Protein AF-A0A7X6TZQ5-F1 (afdb_monomer_lite)

Secondary structure (DSSP, 8-state):
-------HHHHHHHHHHHHHHHH---S---HHHHHHHTT--HHHHHHHHHHH--

Sequence (54 aa):
MASNSLSFQTLQRLPYYLDYLREVETENISSTTIAAEFRLHEVQVRKDLASVSR

Structure (mmCIF, N/CA/C/O backbone):
data_AF-A0A7X6TZQ5-F1
#
_entry.id   AF-A0A7X6TZQ5-F1
#
loop_
_atom_site.group_PDB
_atom_site.id
_atom_site.type_symbol
_atom_site.label_atom_id
_atom_site.label_alt_id
_atom_site.label_comp_id
_atom_site.label_asym_id
_atom_site.label_entity_id
_atom_site.label_seq_id
_atom_site.pdbx_PDB_ins_code
_atom_site.Cartn_x
_atom_site.Cartn_y
_atom_site.Cartn_z
_atom_site.occupancy
_atom_site.B_iso_or_equiv
_atom_site.auth_seq_id
_atom_site.auth_comp_id
_atom_site.auth_asym_id
_atom_site.auth_atom_id
_atom_site.pdbx_PDB_model_num
ATOM 1 N N . MET A 1 1 ? 5.395 2.139 25.061 1.00 40.53 1 MET A N 1
ATOM 2 C CA . MET A 1 1 ? 5.024 1.063 24.118 1.00 40.53 1 MET A CA 1
ATOM 3 C C . MET A 1 1 ? 3.873 1.606 23.291 1.00 40.53 1 MET A C 1
ATOM 5 O O . MET A 1 1 ? 2.771 1.677 23.814 1.00 40.53 1 MET A O 1
ATOM 9 N N . ALA A 1 2 ? 4.143 2.157 22.104 1.00 43.28 2 ALA A N 1
ATOM 10 C CA . ALA A 1 2 ? 3.106 2.813 21.313 1.00 43.28 2 ALA A CA 1
ATOM 11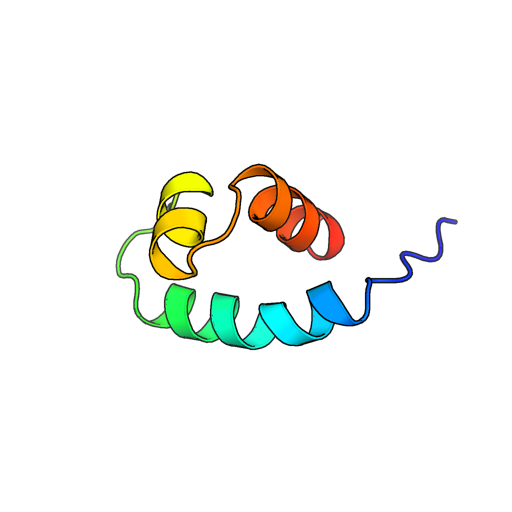 C C . ALA A 1 2 ? 2.049 1.775 20.923 1.00 43.28 2 ALA A C 1
ATOM 13 O O . ALA A 1 2 ? 2.325 0.845 20.169 1.00 43.28 2 ALA A O 1
ATOM 14 N N . SER A 1 3 ? 0.848 1.918 21.471 1.00 50.56 3 SER A N 1
ATOM 15 C CA . SER A 1 3 ? -0.353 1.346 20.889 1.00 50.56 3 SER A CA 1
ATOM 16 C C . SER A 1 3 ? -0.498 1.968 19.500 1.00 50.56 3 SER A C 1
ATOM 18 O O . SER A 1 3 ? -1.029 3.070 19.381 1.00 50.56 3 SER A O 1
ATOM 20 N N . ASN A 1 4 ? 0.052 1.318 18.468 1.00 60.50 4 ASN A N 1
AT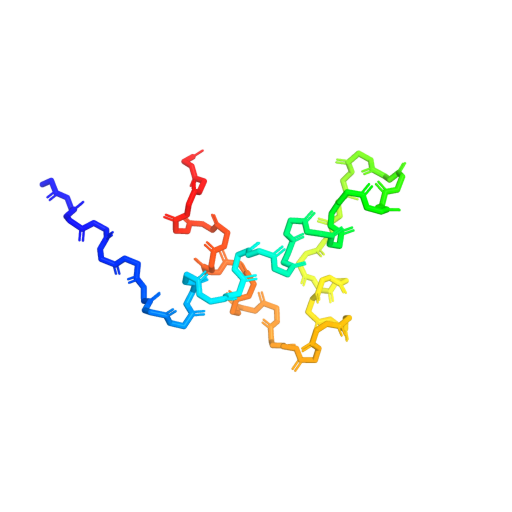OM 21 C CA . ASN A 1 4 ? -0.159 1.686 17.068 1.00 60.50 4 ASN A CA 1
ATOM 22 C C . ASN A 1 4 ? -1.642 1.461 16.755 1.00 60.50 4 ASN A C 1
ATOM 24 O O . ASN A 1 4 ? -2.035 0.431 16.212 1.00 60.50 4 ASN A O 1
ATOM 28 N N . SER A 1 5 ? -2.489 2.403 17.160 1.00 70.25 5 SER A N 1
ATOM 29 C CA . SER A 1 5 ? -3.876 2.460 16.739 1.00 70.25 5 SER A CA 1
ATOM 30 C C . SER A 1 5 ? -3.864 2.811 15.259 1.00 70.25 5 SER A C 1
ATOM 32 O O . SER A 1 5 ? -3.828 3.986 14.886 1.00 70.25 5 SER A O 1
ATOM 34 N N . LEU A 1 6 ? -3.810 1.779 14.418 1.00 81.94 6 LEU A N 1
ATOM 35 C CA . LEU A 1 6 ? -4.052 1.905 12.990 1.00 81.94 6 LEU A CA 1
ATOM 36 C C . LEU A 1 6 ? -5.373 2.645 12.798 1.00 81.94 6 LEU A C 1
ATOM 38 O O . LEU A 1 6 ? -6.375 2.322 13.440 1.00 81.94 6 LEU A O 1
ATOM 42 N N . SER A 1 7 ? -5.370 3.651 11.925 1.00 88.81 7 SER A N 1
ATOM 43 C CA . SER A 1 7 ? -6.614 4.331 11.591 1.00 88.81 7 SER A CA 1
ATOM 44 C C . SER A 1 7 ? -7.563 3.328 10.931 1.00 88.81 7 SER A C 1
ATOM 46 O O . SER A 1 7 ? -7.125 2.460 10.169 1.00 88.81 7 SER A O 1
ATOM 48 N N . PHE A 1 8 ? -8.864 3.446 11.196 1.00 91.25 8 PHE A N 1
ATOM 49 C CA . PHE A 1 8 ? -9.861 2.603 10.533 1.00 91.25 8 PHE A CA 1
ATOM 50 C C . PHE A 1 8 ? -9.741 2.704 9.005 1.00 91.25 8 PHE A C 1
ATOM 52 O O . PHE A 1 8 ? -9.838 1.707 8.296 1.00 91.25 8 PHE A O 1
ATOM 59 N N . GLN A 1 9 ? -9.410 3.895 8.503 1.00 92.38 9 GLN A N 1
ATOM 60 C CA . GLN A 1 9 ? -9.191 4.139 7.085 1.00 92.38 9 GLN A CA 1
ATOM 61 C C . GLN A 1 9 ? -7.961 3.390 6.545 1.00 92.38 9 GLN A C 1
ATOM 63 O O . GLN A 1 9 ? -7.988 2.910 5.417 1.00 92.38 9 GLN A O 1
ATOM 68 N N . THR A 1 10 ? -6.888 3.268 7.333 1.00 93.31 10 THR A N 1
ATOM 69 C CA . THR A 1 10 ? -5.713 2.461 6.968 1.00 93.31 10 THR A CA 1
ATOM 70 C C . THR A 1 10 ? -6.101 0.991 6.871 1.00 93.31 10 THR A C 1
ATOM 72 O O . THR A 1 10 ? -5.824 0.372 5.851 1.00 93.31 10 THR A O 1
ATOM 75 N N . LEU A 1 11 ? -6.823 0.455 7.862 1.00 93.38 11 LEU A N 1
ATOM 76 C CA . LEU A 1 11 ? -7.302 -0.934 7.834 1.00 93.38 11 LEU A CA 1
ATOM 77 C C . LEU A 1 11 ? -8.163 -1.232 6.603 1.00 93.38 11 LEU A C 1
ATOM 79 O O . LEU A 1 11 ? -8.014 -2.289 6.000 1.00 93.38 11 LEU A O 1
ATOM 83 N N . GLN A 1 12 ? -9.020 -0.293 6.200 1.00 94.62 12 GLN A N 1
ATOM 84 C CA . GLN A 1 12 ? -9.833 -0.443 4.994 1.00 94.62 12 GLN A CA 1
ATOM 85 C C . GLN A 1 12 ? -9.009 -0.428 3.700 1.00 94.62 12 GLN A C 1
ATOM 87 O O . GLN A 1 12 ? -9.422 -1.062 2.737 1.00 94.62 12 GLN A O 1
ATOM 92 N N . ARG A 1 13 ? -7.865 0.271 3.652 1.00 95.56 13 ARG A N 1
ATOM 93 C CA . ARG A 1 13 ? -7.011 0.355 2.452 1.00 95.56 13 ARG A CA 1
ATOM 94 C C . ARG A 1 13 ? -6.073 -0.840 2.271 1.00 95.56 13 ARG A C 1
ATOM 96 O O . ARG A 1 13 ? -5.751 -1.173 1.136 1.00 95.56 13 ARG A O 1
ATOM 103 N N . LEU A 1 14 ? -5.649 -1.489 3.357 1.00 94.94 14 LEU A N 1
ATOM 104 C CA . LEU A 1 14 ? -4.661 -2.577 3.306 1.00 94.94 14 LEU A CA 1
ATOM 105 C C . LEU A 1 14 ? -5.038 -3.743 2.372 1.00 94.94 14 LEU A C 1
ATOM 107 O O . LEU A 1 14 ? -4.152 -4.178 1.638 1.00 94.94 14 LEU A O 1
ATOM 111 N N . PRO A 1 15 ? -6.294 -4.240 2.340 1.00 96.31 15 PRO A N 1
ATOM 112 C CA . PRO A 1 15 ? -6.668 -5.309 1.415 1.00 96.31 15 PRO A CA 1
ATOM 113 C C . PRO A 1 15 ? -6.464 -4.909 -0.048 1.00 96.31 15 PRO A C 1
ATOM 115 O O . PRO A 1 15 ? -5.876 -5.668 -0.805 1.00 96.31 15 PRO A O 1
ATOM 118 N N . TYR A 1 16 ? -6.836 -3.678 -0.414 1.00 95.56 16 TYR A N 1
ATOM 119 C CA . TYR A 1 16 ? -6.658 -3.174 -1.776 1.00 95.56 16 TYR A CA 1
ATOM 120 C C . TYR A 1 16 ? -5.183 -3.065 -2.162 1.00 95.56 16 TYR A C 1
ATOM 122 O O . TYR A 1 16 ? -4.807 -3.457 -3.263 1.00 95.56 16 TYR A O 1
ATOM 130 N N . TYR A 1 17 ? -4.328 -2.579 -1.252 1.00 95.38 17 TYR A N 1
ATOM 131 C CA . TYR A 1 17 ? -2.887 -2.578 -1.502 1.00 95.38 17 TYR A CA 1
ATOM 132 C C . TYR A 1 17 ? -2.354 -3.997 -1.703 1.00 95.38 17 TYR A C 1
ATOM 134 O O . TYR A 1 17 ? -1.560 -4.209 -2.610 1.00 95.38 17 TYR A O 1
ATOM 142 N N . LEU A 1 18 ? -2.781 -4.967 -0.888 1.00 95.25 18 LEU A N 1
ATOM 143 C CA . LEU A 1 18 ? -2.332 -6.353 -1.018 1.00 95.25 18 LEU A CA 1
ATOM 144 C C . LEU A 1 18 ? -2.770 -6.980 -2.346 1.00 95.25 18 LEU A C 1
ATOM 146 O O . LEU A 1 18 ? -1.960 -7.652 -2.978 1.00 95.25 18 LEU A O 1
ATOM 150 N N . ASP A 1 19 ? -4.017 -6.764 -2.758 1.00 96.44 19 ASP A N 1
ATOM 151 C CA . ASP A 1 19 ? -4.538 -7.295 -4.018 1.00 96.44 19 ASP A CA 1
ATOM 152 C C . ASP A 1 19 ? -3.760 -6.729 -5.211 1.00 96.44 19 ASP A C 1
ATOM 154 O O . ASP A 1 19 ? -3.264 -7.497 -6.028 1.00 96.44 19 ASP A O 1
ATOM 158 N N . TYR A 1 20 ? -3.511 -5.417 -5.238 1.00 95.56 20 TYR A N 1
ATOM 159 C CA . TYR A 1 20 ? -2.685 -4.804 -6.282 1.00 95.56 20 TYR A CA 1
ATOM 160 C C . TYR A 1 20 ? -1.233 -5.298 -6.261 1.00 95.56 20 TYR A C 1
ATOM 162 O O . TYR A 1 20 ? -0.680 -5.651 -7.296 1.00 95.56 20 TYR A O 1
ATOM 170 N N . LEU A 1 21 ? -0.602 -5.389 -5.086 1.00 94.25 21 LEU A N 1
ATOM 171 C CA . LEU A 1 21 ? 0.781 -5.866 -4.974 1.00 94.25 21 LEU A CA 1
ATOM 172 C C . LEU A 1 21 ? 0.953 -7.326 -5.417 1.00 94.25 21 LEU A C 1
ATOM 174 O O . LEU A 1 21 ? 2.048 -7.701 -5.822 1.00 94.25 21 LEU A O 1
ATOM 178 N N . ARG A 1 22 ? -0.100 -8.148 -5.349 1.00 95.19 22 ARG A N 1
ATOM 179 C CA . ARG A 1 22 ? -0.083 -9.533 -5.846 1.00 95.19 22 ARG A CA 1
ATOM 180 C C . ARG A 1 22 ? -0.108 -9.633 -7.368 1.00 95.19 22 ARG A C 1
ATOM 182 O O . ARG A 1 22 ? 0.341 -10.643 -7.898 1.00 95.19 22 ARG A O 1
ATOM 189 N N . GLU A 1 23 ? -0.643 -8.628 -8.050 1.00 94.94 23 GLU A N 1
ATOM 190 C CA . GLU A 1 23 ? -0.728 -8.583 -9.515 1.00 94.94 23 GLU A CA 1
ATOM 191 C C . GLU A 1 23 ? 0.542 -8.009 -10.158 1.00 94.94 23 GLU A C 1
ATOM 193 O O . GLU A 1 23 ? 0.759 -8.137 -11.361 1.00 94.94 23 GLU A O 1
ATOM 198 N N . VAL A 1 24 ? 1.396 -7.371 -9.360 1.00 93.94 24 VAL A N 1
ATOM 199 C CA . VAL A 1 24 ? 2.602 -6.696 -9.825 1.00 93.94 24 VAL A CA 1
ATOM 200 C C . VAL A 1 24 ? 3.782 -7.677 -9.901 1.00 93.94 24 VAL A C 1
ATOM 202 O O . VAL A 1 24 ? 4.169 -8.280 -8.907 1.00 93.94 24 VAL A O 1
ATOM 205 N N . GLU A 1 25 ? 4.419 -7.784 -11.072 1.00 92.75 25 GLU A N 1
ATOM 206 C CA . GLU A 1 25 ? 5.562 -8.688 -11.324 1.00 92.75 25 GLU A CA 1
ATOM 207 C C . GLU A 1 25 ? 6.948 -8.068 -11.027 1.00 92.75 25 GLU A C 1
ATOM 209 O O . GLU A 1 25 ? 7.980 -8.614 -11.417 1.00 92.75 25 GLU A O 1
ATOM 214 N N . THR A 1 26 ? 7.009 -6.913 -10.355 1.00 93.81 26 THR A N 1
ATOM 215 C CA . THR A 1 26 ? 8.281 -6.283 -9.948 1.00 93.81 26 THR A CA 1
ATOM 216 C C . THR A 1 26 ? 8.612 -6.570 -8.488 1.00 93.81 26 THR A C 1
ATOM 218 O O . THR A 1 26 ? 7.743 -6.554 -7.621 1.00 93.81 26 THR A O 1
ATOM 221 N N . GLU A 1 27 ? 9.899 -6.763 -8.205 1.00 93.56 27 GLU A N 1
ATOM 222 C CA . GLU A 1 27 ? 10.426 -6.900 -6.844 1.00 93.56 27 GLU A CA 1
ATOM 223 C C 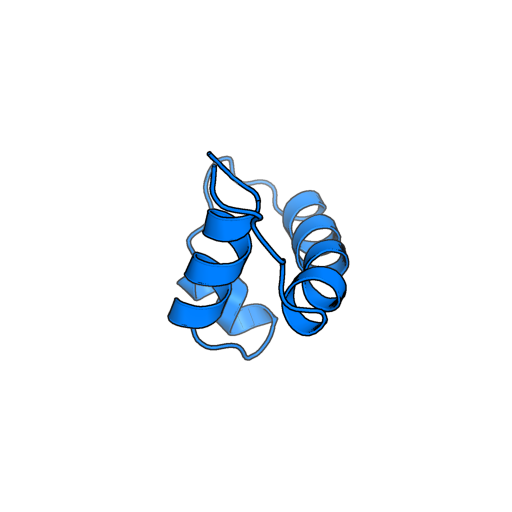. GLU A 1 27 ? 10.209 -5.627 -6.011 1.00 93.56 27 GLU A C 1
ATOM 225 O O . GLU A 1 27 ? 9.954 -5.692 -4.812 1.00 93.56 27 GLU A O 1
ATOM 230 N N . ASN A 1 28 ? 10.296 -4.456 -6.650 1.00 94.88 28 ASN A N 1
ATOM 231 C CA . ASN A 1 28 ? 10.197 -3.163 -5.984 1.00 94.88 28 ASN A CA 1
ATOM 232 C C . ASN A 1 28 ? 9.193 -2.260 -6.701 1.00 94.88 28 ASN A C 1
ATOM 234 O O . ASN A 1 28 ? 9.237 -2.103 -7.923 1.00 94.88 28 ASN A O 1
ATOM 238 N N . ILE A 1 29 ? 8.323 -1.61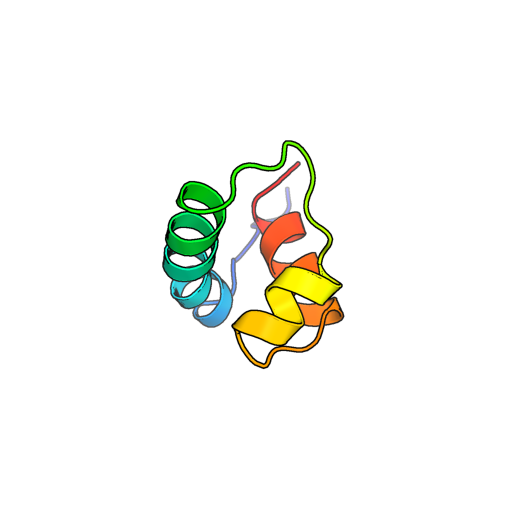0 -5.927 1.00 95.25 29 ILE A N 1
ATOM 239 C CA . ILE A 1 29 ? 7.344 -0.642 -6.422 1.00 95.25 29 ILE A CA 1
ATOM 240 C C . ILE A 1 29 ? 7.366 0.625 -5.566 1.00 95.25 29 ILE A C 1
ATOM 242 O O . ILE A 1 29 ? 7.466 0.585 -4.340 1.00 95.25 29 ILE A O 1
ATOM 246 N N . SER A 1 30 ? 7.290 1.778 -6.227 1.00 95.75 30 SER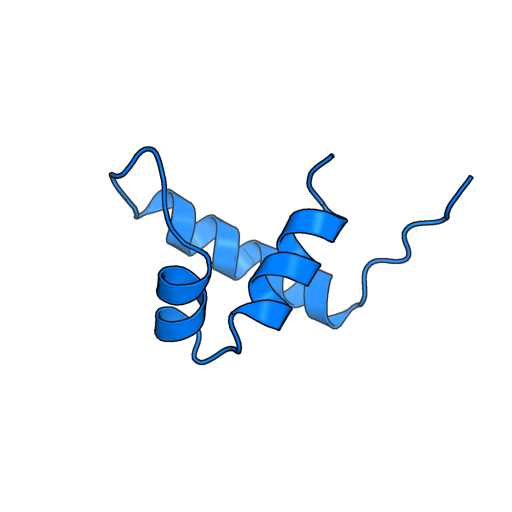 A N 1
ATOM 247 C CA . SER A 1 30 ? 7.322 3.072 -5.551 1.00 95.75 30 SER A CA 1
ATOM 248 C C . SER A 1 30 ? 5.952 3.456 -4.977 1.00 95.75 30 SER A C 1
ATOM 250 O O . SER A 1 30 ? 4.901 3.114 -5.524 1.00 95.75 30 SER A O 1
ATOM 252 N N . SER A 1 31 ? 5.944 4.238 -3.892 1.00 95.75 31 SER A N 1
ATOM 253 C CA . SER A 1 31 ? 4.696 4.744 -3.300 1.00 95.75 31 SER A CA 1
ATOM 254 C C . SER A 1 31 ? 3.927 5.681 -4.236 1.00 95.75 31 SER A C 1
ATOM 256 O O . SER A 1 31 ? 2.710 5.781 -4.114 1.00 95.75 31 SER A O 1
ATOM 258 N N . THR A 1 32 ? 4.610 6.357 -5.166 1.00 97.00 32 THR A N 1
ATOM 259 C CA . THR A 1 32 ? 3.983 7.204 -6.192 1.00 97.00 32 THR A CA 1
ATOM 260 C C . THR A 1 32 ? 3.193 6.375 -7.196 1.00 97.00 32 THR A C 1
ATOM 262 O O . THR A 1 32 ? 2.082 6.764 -7.542 1.00 97.00 32 THR A O 1
ATOM 265 N N . THR A 1 33 ? 3.710 5.213 -7.609 1.00 96.75 33 THR A N 1
ATOM 266 C CA . THR A 1 33 ? 2.995 4.284 -8.498 1.00 96.75 33 THR A CA 1
ATOM 267 C C . THR A 1 33 ? 1.706 3.783 -7.849 1.00 96.75 33 THR A C 1
ATOM 269 O O . THR A 1 33 ? 0.640 3.890 -8.444 1.00 96.75 33 THR A O 1
ATOM 272 N N . ILE A 1 34 ? 1.780 3.310 -6.600 1.00 96.06 34 ILE A N 1
ATOM 273 C CA . ILE A 1 34 ? 0.598 2.852 -5.848 1.00 96.06 34 ILE A CA 1
ATOM 274 C C . ILE A 1 34 ? -0.405 4.004 -5.668 1.00 96.06 34 ILE A C 1
ATOM 276 O O . ILE A 1 34 ? -1.609 3.831 -5.833 1.00 96.06 34 ILE A O 1
ATOM 280 N N . ALA A 1 35 ? 0.081 5.204 -5.345 1.00 97.00 35 ALA A N 1
ATOM 281 C CA . ALA A 1 35 ? -0.774 6.371 -5.165 1.00 97.00 35 ALA A CA 1
ATOM 282 C C . ALA A 1 35 ? -1.511 6.770 -6.452 1.00 97.00 35 ALA A C 1
ATOM 284 O O . ALA A 1 35 ? -2.682 7.135 -6.381 1.00 97.00 35 ALA A O 1
ATOM 285 N N . ALA A 1 36 ? -0.854 6.672 -7.610 1.00 96.75 36 ALA A N 1
ATOM 286 C CA . ALA A 1 36 ? -1.475 6.945 -8.901 1.00 96.75 36 ALA A CA 1
ATOM 287 C C . ALA A 1 36 ? -2.618 5.961 -9.204 1.00 96.75 36 ALA A C 1
ATOM 289 O O . ALA A 1 36 ? -3.698 6.406 -9.592 1.00 96.75 36 ALA A O 1
ATOM 290 N N . GLU A 1 37 ? -2.409 4.666 -8.947 1.00 95.50 37 GLU A N 1
ATOM 291 C CA . GLU A 1 37 ? -3.415 3.616 -9.164 1.00 95.50 37 GLU A CA 1
ATOM 292 C C . GLU A 1 37 ? -4.674 3.852 -8.316 1.00 95.50 37 GLU A C 1
ATOM 294 O O . GLU A 1 37 ? -5.794 3.929 -8.819 1.00 95.50 37 GLU A O 1
ATOM 299 N N . PHE A 1 38 ? -4.490 4.086 -7.015 1.00 94.88 38 PHE A N 1
ATOM 300 C CA . PHE A 1 38 ? -5.600 4.261 -6.074 1.00 94.88 38 PHE A CA 1
ATOM 301 C C . PHE A 1 38 ? -6.115 5.702 -5.965 1.00 94.88 38 PHE A C 1
ATOM 303 O O . PHE A 1 38 ? -6.967 5.987 -5.120 1.00 94.88 38 PHE A O 1
ATOM 310 N N . ARG A 1 39 ? -5.606 6.627 -6.794 1.00 94.94 39 ARG A N 1
ATOM 311 C CA . ARG A 1 39 ? -5.903 8.074 -6.734 1.00 94.94 39 ARG A CA 1
ATOM 312 C C . ARG A 1 39 ? -5.713 8.661 -5.329 1.00 94.94 39 ARG A C 1
ATOM 314 O O . ARG A 1 39 ? -6.512 9.467 -4.851 1.00 94.94 39 ARG A O 1
ATOM 321 N N . LEU A 1 40 ? -4.647 8.236 -4.660 1.00 94.69 40 LEU A N 1
ATOM 322 C CA . LEU A 1 40 ? -4.241 8.697 -3.337 1.00 94.69 40 LEU A CA 1
ATOM 323 C C . LEU A 1 40 ? -3.075 9.683 -3.435 1.00 94.69 40 LEU A C 1
ATOM 325 O O . LEU A 1 40 ? -2.451 9.864 -4.477 1.00 94.69 40 LEU A O 1
ATOM 329 N N . HIS A 1 41 ? -2.732 10.297 -2.305 1.00 96.25 41 HIS A N 1
ATOM 330 C CA . HIS A 1 41 ? -1.457 10.991 -2.159 1.00 96.25 41 HIS A CA 1
ATOM 331 C C . HIS A 1 41 ? -0.359 10.000 -1.754 1.00 96.25 41 HIS A C 1
ATOM 333 O O . HIS A 1 41 ? -0.544 9.209 -0.829 1.00 96.25 41 HIS A O 1
ATOM 339 N N . GLU A 1 42 ? 0.825 10.102 -2.358 1.00 95.69 42 GLU A N 1
ATOM 340 C CA . GLU A 1 42 ? 1.998 9.278 -2.010 1.00 95.69 42 GLU A CA 1
ATOM 341 C C . GLU A 1 42 ? 2.369 9.326 -0.516 1.00 95.69 42 GLU A C 1
ATOM 343 O O . GLU A 1 42 ? 2.829 8.334 0.051 1.00 95.69 42 GLU A O 1
ATOM 348 N N . VAL A 1 43 ? 2.127 10.457 0.158 1.00 96.38 43 VAL A N 1
ATOM 349 C CA . VAL A 1 43 ? 2.325 10.602 1.609 1.00 96.38 43 VAL A CA 1
ATOM 350 C C . VAL A 1 43 ? 1.384 9.678 2.393 1.00 96.38 43 VAL A C 1
ATOM 352 O O . VAL A 1 43 ? 1.790 9.133 3.417 1.00 96.38 43 VAL A O 1
ATOM 355 N N . GLN A 1 44 ? 0.149 9.473 1.923 1.00 95.44 44 GLN A N 1
ATOM 356 C CA . GLN A 1 44 ? -0.814 8.575 2.566 1.00 95.44 44 GLN A CA 1
ATOM 357 C C . GLN A 1 44 ? -0.371 7.116 2.445 1.00 95.44 44 GLN A C 1
ATOM 359 O O . GLN A 1 44 ? -0.342 6.415 3.453 1.00 95.44 44 GLN A O 1
ATOM 364 N N . VAL A 1 45 ? 0.048 6.691 1.248 1.00 96.12 45 VAL A N 1
ATOM 365 C CA . VAL A 1 45 ? 0.553 5.330 1.003 1.00 96.12 45 VAL A CA 1
ATOM 366 C C . VAL A 1 45 ? 1.744 5.029 1.913 1.00 96.12 45 VAL A C 1
ATOM 368 O O . VAL A 1 45 ? 1.765 4.007 2.594 1.00 96.12 45 VAL A O 1
ATOM 371 N N . ARG A 1 46 ? 2.706 5.958 2.009 1.00 95.06 46 ARG A N 1
ATOM 372 C CA . ARG A 1 46 ? 3.870 5.808 2.896 1.00 95.06 46 ARG A CA 1
ATOM 373 C C . ARG A 1 46 ? 3.478 5.679 4.366 1.00 95.06 46 ARG A C 1
ATOM 375 O O . ARG A 1 46 ? 4.011 4.817 5.054 1.00 95.06 46 ARG A O 1
ATOM 382 N N . LYS A 1 47 ? 2.543 6.504 4.848 1.00 94.06 47 LYS A N 1
ATOM 383 C CA . LYS A 1 47 ? 2.049 6.431 6.233 1.00 94.06 47 LYS A CA 1
ATOM 384 C C . LYS A 1 47 ? 1.346 5.109 6.524 1.00 94.06 47 LYS A C 1
ATOM 386 O O . LYS A 1 47 ? 1.579 4.527 7.577 1.00 94.06 47 LYS A O 1
ATOM 391 N N . ASP A 1 48 ? 0.510 4.643 5.600 1.00 94.44 48 ASP A N 1
ATOM 392 C CA . ASP A 1 48 ? -0.205 3.378 5.757 1.00 94.44 48 ASP A CA 1
ATOM 393 C C . ASP A 1 48 ? 0.771 2.201 5.819 1.00 94.44 48 ASP A C 1
ATOM 395 O O . ASP A 1 48 ? 0.717 1.416 6.761 1.00 94.44 48 ASP A O 1
ATOM 399 N N . LEU A 1 49 ? 1.709 2.110 4.873 1.00 92.75 49 LEU A N 1
ATOM 400 C CA . LEU A 1 49 ? 2.691 1.026 4.844 1.00 92.75 49 LEU A CA 1
ATOM 401 C C . LEU A 1 49 ? 3.633 1.075 6.056 1.00 92.75 49 LEU A C 1
ATOM 403 O O . LEU A 1 49 ? 3.855 0.051 6.695 1.00 92.75 49 LEU A O 1
ATOM 407 N N . ALA A 1 50 ? 4.112 2.261 6.449 1.00 92.56 50 ALA A N 1
ATOM 408 C CA . ALA A 1 50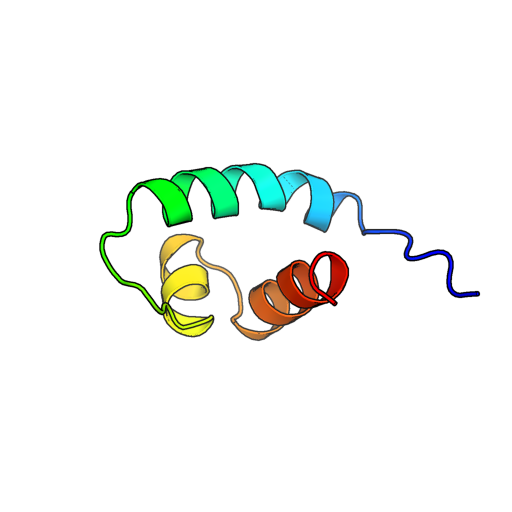 ? 4.947 2.430 7.643 1.00 92.56 50 ALA A CA 1
ATOM 409 C C . ALA A 1 50 ? 4.213 2.079 8.949 1.00 92.56 50 ALA A C 1
ATOM 411 O O . ALA A 1 50 ? 4.842 1.778 9.958 1.00 92.56 50 ALA A O 1
ATOM 412 N N . SER A 1 51 ? 2.879 2.122 8.955 1.00 90.81 51 SER A N 1
ATOM 413 C CA . SER A 1 51 ? 2.096 1.753 10.136 1.00 90.81 51 SER A CA 1
ATOM 414 C C . SER A 1 51 ? 2.004 0.236 10.354 1.00 90.81 51 SER A C 1
ATOM 416 O O . SER A 1 51 ? 1.752 -0.199 11.480 1.00 90.81 51 SER A O 1
ATOM 418 N N . VAL A 1 52 ? 2.245 -0.558 9.302 1.00 89.81 52 VAL A N 1
ATOM 419 C CA . VAL A 1 52 ? 2.173 -2.032 9.317 1.00 89.81 52 VAL A CA 1
ATOM 420 C C . VAL A 1 52 ? 3.513 -2.726 9.066 1.00 89.81 52 VAL A C 1
ATOM 422 O O . VAL A 1 52 ? 3.631 -3.919 9.331 1.00 89.81 52 VAL A O 1
ATOM 425 N N . SER A 1 53 ? 4.521 -1.996 8.588 1.00 81.75 53 SER A N 1
ATOM 426 C CA . SER A 1 53 ? 5.879 -2.488 8.349 1.00 81.75 53 SER A CA 1
ATOM 427 C C . SER A 1 53 ? 6.843 -1.867 9.357 1.00 81.75 53 SER A C 1
ATOM 429 O O . SER A 1 53 ? 6.823 -0.655 9.562 1.00 81.75 53 SER A O 1
ATOM 431 N N . ARG A 1 54 ? 7.675 -2.700 9.988 1.00 64.81 54 ARG A N 1
ATOM 432 C CA . ARG A 1 54 ? 8.740 -2.276 10.909 1.00 64.81 54 ARG A CA 1
ATOM 433 C C . ARG A 1 54 ? 10.063 -2.138 10.170 1.00 64.81 54 ARG A C 1
ATOM 435 O O . ARG A 1 54 ? 10.318 -2.997 9.302 1.00 64.81 54 ARG A O 1
#

Radius of gyration: 11.52 Å; chains: 1; bounding box: 20×20×35 Å

Foldseek 3Di:
DDPLPQDPVLVVCVVVVVVVVVVDPDPDDQLVVVCVVVVHDSVVSVVSCVSVDD

pLDDT: mean 89.73, std 13.15, range [40.53, 97.0]